Protein AF-A0AAW8BZ60-F1 (afdb_monomer_lite)

Radius of gyration: 22.82 Å; chains: 1; bounding box: 79×46×50 Å

Structure (mmCIF, N/CA/C/O backbone):
data_AF-A0AAW8BZ60-F1
#
_entry.id   AF-A0AAW8BZ60-F1
#
loop_
_atom_site.group_PDB
_atom_site.id
_atom_site.type_symbol
_atom_site.label_atom_id
_atom_site.label_alt_id
_atom_site.label_comp_id
_atom_site.label_asym_id
_atom_site.label_entity_id
_atom_site.label_seq_id
_atom_site.pdbx_PDB_ins_code
_atom_site.Cartn_x
_atom_site.Cartn_y
_atom_site.Cartn_z
_atom_site.occupancy
_atom_site.B_iso_or_equiv
_atom_site.auth_seq_id
_atom_site.auth_comp_id
_atom_site.auth_asym_id
_atom_site.auth_atom_id
_atom_site.pdbx_PDB_model_num
ATOM 1 N N . MET A 1 1 ? 0.405 -13.053 -13.387 1.00 74.19 1 MET A N 1
ATOM 2 C CA . MET A 1 1 ? -0.464 -11.958 -12.917 1.00 74.19 1 MET A CA 1
ATOM 3 C C . MET A 1 1 ? 0.091 -11.461 -11.600 1.00 74.19 1 MET A C 1
ATOM 5 O O . MET A 1 1 ? 0.566 -12.315 -10.852 1.00 74.19 1 MET A O 1
ATOM 9 N N . PRO A 1 2 ? 0.088 -10.142 -11.356 1.00 81.31 2 PRO A N 1
ATOM 10 C CA . PRO A 1 2 ? 0.519 -9.579 -10.085 1.00 81.31 2 PRO A CA 1
ATOM 11 C C . PRO A 1 2 ? -0.348 -10.099 -8.941 1.00 81.31 2 PRO A C 1
ATOM 13 O O . PRO A 1 2 ? -1.492 -10.523 -9.127 1.00 81.31 2 PRO A O 1
ATOM 16 N N . ARG A 1 3 ? 0.231 -10.087 -7.750 1.00 86.56 3 ARG A N 1
ATOM 17 C CA . ARG A 1 3 ? -0.407 -10.506 -6.516 1.00 86.56 3 ARG A CA 1
ATOM 18 C C . ARG A 1 3 ? -1.486 -9.497 -6.138 1.00 86.56 3 ARG A C 1
ATOM 20 O O . ARG A 1 3 ? -1.239 -8.299 -6.029 1.00 86.56 3 ARG A O 1
ATOM 27 N N . THR A 1 4 ? -2.688 -10.004 -5.918 1.00 88.25 4 THR A N 1
ATOM 28 C CA . THR A 1 4 ? -3.819 -9.229 -5.416 1.00 88.25 4 THR A CA 1
ATOM 29 C C . THR A 1 4 ? -3.980 -9.449 -3.921 1.00 88.25 4 THR A C 1
ATOM 31 O O . THR A 1 4 ? -3.531 -10.463 -3.380 1.00 88.25 4 THR A O 1
ATOM 34 N N . ASN A 1 5 ? -4.665 -8.530 -3.250 1.00 82.00 5 ASN A N 1
ATOM 35 C CA . ASN A 1 5 ? -5.124 -8.785 -1.893 1.00 82.00 5 ASN A CA 1
ATOM 36 C C . ASN A 1 5 ? -6.188 -9.905 -1.874 1.00 82.00 5 ASN A C 1
ATOM 38 O O . ASN A 1 5 ? -6.636 -10.395 -2.918 1.00 82.00 5 ASN A O 1
ATOM 42 N N . LYS A 1 6 ? -6.647 -10.281 -0.678 1.00 72.69 6 LYS A N 1
ATOM 43 C CA . LYS A 1 6 ? -7.694 -11.304 -0.494 1.00 72.69 6 LYS A CA 1
ATOM 44 C C . LYS A 1 6 ? -9.018 -11.020 -1.213 1.00 72.69 6 LYS A C 1
ATOM 46 O O . LYS A 1 6 ? -9.728 -11.957 -1.557 1.00 72.69 6 LYS A O 1
ATOM 51 N N . ALA A 1 7 ? -9.339 -9.751 -1.457 1.00 71.06 7 ALA A N 1
ATOM 52 C CA . ALA A 1 7 ? -10.533 -9.330 -2.187 1.00 71.06 7 ALA A CA 1
ATOM 53 C C . ALA A 1 7 ? -10.318 -9.262 -3.714 1.00 71.06 7 ALA A C 1
ATOM 55 O O . ALA A 1 7 ? -11.178 -8.751 -4.429 1.00 71.06 7 ALA A O 1
ATOM 56 N N . GLY A 1 8 ? -9.171 -9.727 -4.224 1.00 83.75 8 GLY A N 1
ATOM 57 C CA . GLY A 1 8 ? -8.841 -9.685 -5.650 1.00 83.75 8 GLY A CA 1
ATOM 58 C C . GLY A 1 8 ? -8.460 -8.294 -6.167 1.00 83.75 8 GLY A C 1
ATOM 59 O O . GLY A 1 8 ? -8.442 -8.079 -7.375 1.00 83.75 8 GLY A O 1
ATOM 60 N N . ARG A 1 9 ? -8.160 -7.338 -5.278 1.00 85.81 9 ARG A N 1
ATOM 61 C CA . ARG A 1 9 ? -7.767 -5.968 -5.640 1.00 85.81 9 ARG A CA 1
ATOM 62 C C . ARG A 1 9 ? -6.252 -5.858 -5.801 1.00 85.81 9 ARG A C 1
ATOM 64 O O . ARG A 1 9 ? -5.496 -6.423 -5.009 1.00 85.81 9 ARG A O 1
ATOM 71 N N . ASP A 1 10 ? -5.817 -5.113 -6.812 1.00 92.44 10 ASP A N 1
ATOM 72 C CA . ASP A 1 10 ? -4.411 -4.744 -6.991 1.00 92.44 10 ASP A CA 1
ATOM 73 C C . ASP A 1 10 ? -3.955 -3.695 -5.955 1.00 92.44 10 ASP A C 1
ATOM 75 O O . ASP A 1 10 ? -4.760 -3.139 -5.201 1.00 92.44 10 ASP A O 1
ATOM 79 N N . LEU A 1 11 ? -2.648 -3.415 -5.914 1.00 93.44 11 LEU A N 1
ATOM 80 C CA . LEU A 1 11 ? -2.079 -2.430 -4.990 1.00 93.44 11 LEU A CA 1
ATOM 81 C C . LEU A 1 11 ? -2.711 -1.045 -5.139 1.00 93.44 11 LEU A C 1
ATOM 83 O O . LEU A 1 11 ? -3.021 -0.416 -4.133 1.00 93.44 11 LEU A O 1
ATOM 87 N N . ARG A 1 12 ? -2.932 -0.574 -6.368 1.00 93.81 12 ARG A N 1
ATOM 88 C CA . ARG A 1 12 ? -3.485 0.760 -6.606 1.00 93.81 12 ARG A CA 1
ATOM 89 C C . ARG A 1 12 ? -4.881 0.882 -6.002 1.00 93.81 12 ARG A C 1
ATOM 91 O O . ARG A 1 12 ? -5.128 1.806 -5.237 1.00 93.81 12 ARG A O 1
ATOM 98 N N . ARG A 1 13 ? -5.765 -0.076 -6.278 1.00 90.50 13 ARG A N 1
ATOM 99 C CA . ARG A 1 13 ? -7.131 -0.107 -5.737 1.00 90.50 13 ARG A CA 1
ATOM 100 C C . ARG A 1 13 ? -7.155 -0.181 -4.224 1.00 90.50 13 ARG A C 1
ATOM 102 O O . ARG A 1 13 ? -8.038 0.396 -3.598 1.00 90.50 13 ARG A O 1
ATOM 109 N N . VAL A 1 14 ? -6.198 -0.887 -3.636 1.00 87.81 14 VAL A N 1
ATOM 110 C CA . VAL A 1 14 ? -6.040 -0.945 -2.185 1.00 87.81 14 VAL A CA 1
ATOM 111 C C . VAL A 1 14 ? -5.614 0.412 -1.609 1.00 87.81 14 VAL A C 1
ATOM 113 O O . VAL A 1 14 ? -6.172 0.834 -0.599 1.00 87.81 14 VAL A O 1
ATOM 116 N N . LEU A 1 15 ? -4.672 1.107 -2.251 1.00 88.75 15 LEU A N 1
ATOM 117 C CA . LEU A 1 15 ? -4.211 2.430 -1.820 1.00 88.75 15 LEU A CA 1
ATOM 118 C C . LEU A 1 15 ? -5.286 3.507 -1.989 1.00 88.75 15 LEU A C 1
ATOM 120 O O . LEU A 1 15 ? -5.499 4.287 -1.068 1.00 88.75 15 LEU A O 1
ATOM 124 N N . GLU A 1 16 ? -5.984 3.529 -3.126 1.00 86.56 16 GLU A N 1
ATOM 125 C CA . GLU A 1 16 ? -7.087 4.469 -3.385 1.00 86.56 16 GLU A CA 1
ATOM 126 C C . GLU A 1 16 ? -8.169 4.375 -2.314 1.00 86.56 16 GLU A C 1
ATOM 128 O O . GLU A 1 16 ? -8.682 5.376 -1.817 1.00 86.56 16 GLU A O 1
ATOM 133 N N . TRP A 1 17 ? -8.485 3.136 -1.950 1.00 80.88 17 TRP A N 1
ATOM 134 C CA . TRP A 1 17 ? -9.487 2.821 -0.956 1.00 80.88 17 TRP A CA 1
ATOM 135 C C . TRP A 1 17 ? -9.040 3.263 0.450 1.00 80.88 17 TRP A C 1
ATOM 137 O O . TRP A 1 17 ? -9.795 3.944 1.136 1.00 80.88 17 TRP A O 1
ATOM 147 N N . LEU A 1 18 ? -7.789 2.983 0.835 1.00 78.94 18 LEU A N 1
ATOM 148 C CA . LEU A 1 18 ? -7.222 3.393 2.127 1.00 78.94 18 LEU A CA 1
AT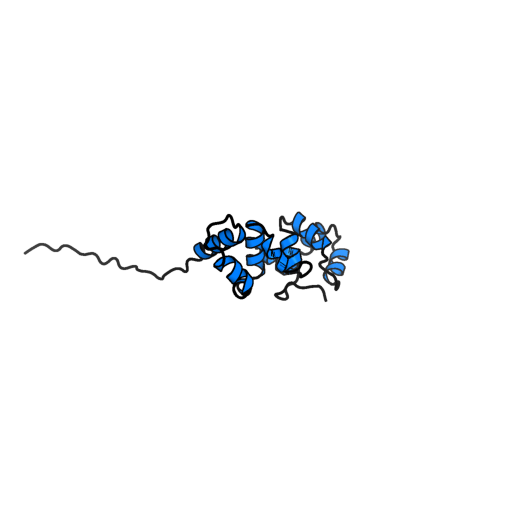OM 149 C C . LEU A 1 18 ? -7.074 4.905 2.299 1.00 78.94 18 LEU A C 1
ATOM 151 O O . LEU A 1 18 ? -7.255 5.435 3.390 1.00 78.94 18 LEU A O 1
ATOM 155 N N . LEU A 1 19 ? -6.674 5.591 1.234 1.00 82.56 19 LEU A N 1
ATOM 156 C CA . LEU A 1 19 ? -6.404 7.026 1.261 1.00 82.56 19 LEU A CA 1
ATOM 157 C C . LEU A 1 19 ? -7.653 7.854 0.945 1.00 82.56 19 LEU A C 1
ATOM 159 O O . LEU A 1 19 ? -7.590 9.082 0.985 1.00 82.56 19 LEU A O 1
ATOM 163 N N . ASN A 1 20 ? -8.763 7.192 0.600 1.00 83.19 20 ASN A N 1
ATOM 164 C CA . ASN A 1 20 ? -10.009 7.807 0.158 1.00 83.19 20 ASN A CA 1
ATOM 165 C C . ASN A 1 20 ? -9.798 8.870 -0.943 1.00 83.19 20 ASN A C 1
ATOM 167 O O . ASN A 1 20 ? -10.364 9.964 -0.904 1.00 83.19 20 ASN A O 1
ATOM 171 N N . ARG A 1 21 ? -8.931 8.570 -1.919 1.00 91.44 21 ARG A N 1
ATOM 172 C CA . ARG A 1 21 ? -8.630 9.444 -3.065 1.00 91.44 21 ARG A CA 1
ATOM 173 C C . ARG A 1 21 ? -8.069 8.654 -4.241 1.00 91.44 21 ARG A C 1
ATOM 175 O O . ARG A 1 21 ? -7.627 7.525 -4.074 1.00 91.44 21 ARG A O 1
ATOM 182 N N . ASP A 1 22 ? -8.013 9.273 -5.418 1.00 92.50 22 ASP A N 1
ATOM 183 C CA . ASP A 1 22 ? -7.276 8.697 -6.548 1.00 92.50 22 ASP A CA 1
ATOM 184 C C . ASP A 1 22 ? -5.765 8.670 -6.258 1.00 92.50 22 ASP A C 1
ATOM 186 O O . ASP A 1 22 ? -5.199 9.613 -5.684 1.00 92.50 22 ASP A O 1
ATOM 190 N N . VAL A 1 23 ? -5.121 7.574 -6.659 1.00 94.81 23 VAL A N 1
ATOM 191 C CA . VAL A 1 23 ? -3.681 7.354 -6.503 1.00 94.81 23 VAL A CA 1
ATOM 192 C C . VAL A 1 23 ? -3.111 7.023 -7.881 1.00 94.81 23 VAL A C 1
ATOM 194 O O . VAL A 1 23 ? -3.243 5.890 -8.357 1.00 94.81 23 VAL A O 1
ATOM 197 N N . PRO A 1 24 ? -2.485 7.992 -8.567 1.00 96.00 24 PRO A N 1
ATOM 198 C CA . PRO A 1 24 ? -1.955 7.758 -9.896 1.00 96.00 24 PRO A CA 1
ATOM 199 C C . PRO A 1 24 ? -0.713 6.863 -9.846 1.00 96.00 24 PRO A C 1
ATOM 201 O O . PRO A 1 24 ? 0.118 6.951 -8.943 1.00 96.00 24 PRO A O 1
ATOM 204 N N . ASP A 1 25 ? -0.518 6.069 -10.898 1.00 96.25 25 ASP A N 1
ATOM 205 C CA . ASP A 1 25 ? 0.659 5.210 -11.093 1.00 96.25 25 ASP A CA 1
ATOM 206 C C . ASP A 1 25 ? 1.995 5.949 -10.907 1.00 96.25 25 ASP A C 1
ATOM 208 O O . ASP A 1 25 ? 2.988 5.358 -10.495 1.00 96.25 25 ASP A O 1
ATOM 212 N N . THR A 1 26 ? 2.041 7.244 -11.224 1.00 95.94 26 THR A N 1
ATOM 213 C CA . THR A 1 26 ? 3.234 8.075 -11.030 1.00 95.94 26 THR A CA 1
ATOM 214 C C . THR A 1 26 ? 3.586 8.256 -9.561 1.00 95.94 26 THR A C 1
ATOM 216 O O . THR A 1 26 ? 4.766 8.319 -9.238 1.00 95.94 26 THR A O 1
ATOM 219 N N . GLU A 1 27 ? 2.589 8.327 -8.683 1.00 97.69 27 GLU A N 1
ATOM 220 C CA . GLU A 1 27 ? 2.791 8.468 -7.243 1.00 97.69 27 GLU A CA 1
ATOM 221 C C . GLU A 1 27 ? 3.266 7.148 -6.629 1.00 97.69 27 GLU A C 1
ATOM 223 O O . GLU A 1 27 ? 4.227 7.136 -5.867 1.00 97.69 27 GLU A O 1
ATOM 228 N N . ILE A 1 28 ? 2.686 6.020 -7.054 1.00 97.38 28 ILE A N 1
ATOM 229 C CA . ILE A 1 28 ? 3.147 4.688 -6.632 1.00 97.38 28 ILE A CA 1
ATOM 230 C C . ILE A 1 28 ? 4.562 4.417 -7.165 1.00 97.38 28 ILE A C 1
ATOM 232 O O . ILE A 1 28 ? 5.421 3.924 -6.439 1.00 97.38 28 ILE A O 1
ATOM 236 N N . GLY A 1 29 ? 4.840 4.783 -8.419 1.00 97.38 29 GLY A N 1
ATOM 237 C CA . GLY A 1 29 ? 6.183 4.710 -8.990 1.00 97.38 29 GLY A CA 1
ATOM 238 C C . GLY A 1 29 ? 7.190 5.562 -8.215 1.00 97.38 29 GLY A C 1
ATOM 239 O O . GLY A 1 29 ? 8.278 5.081 -7.919 1.00 97.38 29 GLY A O 1
ATOM 240 N N . ALA A 1 30 ? 6.817 6.786 -7.828 1.00 97.50 30 ALA A N 1
ATOM 241 C CA . ALA A 1 30 ? 7.661 7.659 -7.015 1.00 97.50 30 ALA A CA 1
ATOM 242 C C . ALA A 1 30 ? 7.922 7.083 -5.613 1.00 97.50 30 ALA A C 1
ATOM 244 O O . ALA A 1 30 ? 9.069 7.096 -5.174 1.00 97.50 30 ALA A O 1
ATOM 245 N N . ALA A 1 31 ? 6.904 6.515 -4.954 1.00 97.38 31 ALA A N 1
ATOM 246 C CA . ALA A 1 31 ? 7.047 5.829 -3.666 1.00 97.38 31 ALA A CA 1
ATOM 247 C C . ALA A 1 31 ? 8.055 4.668 -3.722 1.00 97.38 31 ALA A C 1
ATOM 249 O O . ALA A 1 31 ? 8.783 4.430 -2.766 1.00 97.38 31 ALA A O 1
ATOM 250 N N . LEU A 1 32 ? 8.138 3.986 -4.867 1.00 97.25 32 LEU A N 1
ATOM 251 C CA . LEU A 1 32 ? 9.083 2.894 -5.118 1.00 97.25 32 LEU A CA 1
ATOM 252 C C . LEU A 1 32 ? 10.428 3.360 -5.699 1.00 97.25 32 LEU A C 1
ATOM 254 O O . LEU A 1 32 ? 11.264 2.532 -6.055 1.00 97.25 32 LEU A O 1
ATOM 258 N N . ASN A 1 33 ? 10.633 4.671 -5.854 1.00 97.06 33 ASN A N 1
ATOM 259 C CA . ASN A 1 33 ? 11.791 5.250 -6.535 1.00 97.06 33 ASN A CA 1
ATOM 260 C C . ASN A 1 33 ? 12.004 4.690 -7.963 1.00 97.06 33 ASN A C 1
ATOM 262 O O . ASN A 1 33 ? 13.124 4.437 -8.414 1.00 97.06 33 ASN A O 1
ATOM 266 N N . LEU A 1 34 ? 10.907 4.476 -8.694 1.00 96.75 34 LEU A N 1
ATOM 267 C CA . LEU A 1 34 ? 10.892 3.948 -10.055 1.00 96.75 34 LEU A CA 1
ATOM 268 C C . LEU A 1 34 ? 10.425 5.004 -11.057 1.00 96.75 34 LEU A C 1
ATOM 270 O O . LEU A 1 34 ? 9.360 5.607 -10.930 1.00 96.75 34 LEU A O 1
ATOM 274 N N . ALA A 1 35 ? 11.174 5.146 -12.151 1.00 95.69 35 ALA A N 1
ATOM 275 C CA . ALA A 1 35 ? 10.707 5.897 -13.310 1.00 95.69 35 ALA A CA 1
ATOM 276 C C . ALA A 1 35 ? 9.433 5.261 -13.902 1.00 95.69 35 ALA A C 1
ATOM 278 O O . ALA A 1 35 ? 9.272 4.038 -13.891 1.00 95.69 35 ALA A O 1
ATOM 279 N N . LYS A 1 36 ? 8.565 6.074 -14.518 1.00 92.81 36 LYS A N 1
ATOM 280 C CA . LYS A 1 36 ? 7.257 5.651 -15.063 1.00 92.81 36 LYS A CA 1
ATOM 281 C C . LYS A 1 36 ? 7.321 4.389 -15.938 1.00 92.81 36 LYS A C 1
ATOM 283 O O . LYS A 1 36 ? 6.518 3.476 -15.767 1.00 92.81 36 LYS A O 1
ATOM 288 N N . ALA A 1 37 ? 8.285 4.313 -16.858 1.00 94.25 37 ALA A N 1
ATOM 289 C CA . ALA A 1 37 ? 8.446 3.160 -17.753 1.00 94.25 37 ALA A CA 1
ATOM 290 C C . ALA A 1 37 ? 8.928 1.887 -17.027 1.00 94.25 37 ALA A C 1
ATOM 292 O O . ALA A 1 37 ? 8.649 0.768 -17.462 1.00 94.25 37 ALA A O 1
ATOM 293 N N . THR A 1 38 ? 9.660 2.044 -15.924 1.00 96.12 38 THR A N 1
ATOM 294 C CA . THR A 1 38 ? 10.083 0.932 -15.066 1.00 96.12 38 THR A CA 1
ATOM 295 C C . THR A 1 38 ? 8.915 0.456 -14.215 1.00 96.12 38 THR A C 1
ATOM 297 O O . THR A 1 38 ? 8.620 -0.736 -14.213 1.00 96.12 38 THR A O 1
ATOM 300 N N . TYR A 1 39 ? 8.182 1.383 -13.592 1.00 97.00 39 TYR A N 1
ATOM 301 C CA . TYR A 1 39 ? 6.991 1.060 -12.810 1.00 97.00 39 TYR A CA 1
ATOM 302 C C . TYR A 1 39 ? 5.919 0.352 -13.649 1.00 97.00 39 TYR A C 1
ATOM 304 O O . TYR A 1 39 ? 5.392 -0.673 -13.231 1.00 97.00 39 TYR A O 1
ATOM 312 N N . SER A 1 40 ? 5.665 0.820 -14.876 1.00 94.69 40 SER A N 1
ATOM 313 C CA . SER A 1 40 ? 4.679 0.197 -15.768 1.00 94.69 40 SER A CA 1
ATOM 314 C C . SER A 1 40 ? 4.974 -1.271 -16.075 1.00 94.69 40 SER A C 1
ATOM 316 O O . SER A 1 40 ? 4.040 -2.027 -16.302 1.00 94.69 40 SER A O 1
ATOM 318 N N . ARG A 1 41 ? 6.250 -1.675 -16.113 1.00 95.06 41 ARG A N 1
ATOM 319 C CA . ARG A 1 41 ? 6.636 -3.086 -16.267 1.00 95.06 41 ARG A CA 1
ATOM 320 C C . ARG A 1 41 ? 6.592 -3.818 -14.932 1.00 95.06 41 ARG A C 1
ATOM 322 O O . ARG A 1 41 ? 6.202 -4.978 -14.884 1.00 95.06 41 ARG A O 1
ATOM 329 N N . ARG A 1 42 ? 6.985 -3.136 -13.852 1.00 95.69 42 ARG A N 1
ATOM 330 C CA . ARG A 1 42 ? 7.040 -3.713 -12.511 1.00 95.69 42 ARG A CA 1
ATOM 331 C C . ARG A 1 42 ? 5.658 -4.095 -11.985 1.00 95.69 42 ARG A C 1
ATOM 333 O O . ARG A 1 42 ? 5.523 -5.192 -11.462 1.00 95.69 42 ARG A O 1
ATOM 340 N N . LYS A 1 43 ? 4.640 -3.251 -12.183 1.00 94.12 43 LYS A N 1
ATOM 341 C CA . LYS A 1 43 ? 3.278 -3.498 -11.681 1.00 94.12 43 LYS A CA 1
ATOM 342 C C . LYS A 1 43 ? 2.586 -4.725 -12.294 1.00 94.12 43 LYS A C 1
ATOM 344 O O . LYS A 1 43 ? 1.665 -5.264 -11.697 1.00 94.12 43 LYS A O 1
ATOM 349 N N . GLU A 1 44 ? 3.046 -5.174 -13.462 1.00 93.75 44 GLU A N 1
ATOM 350 C CA . GLU A 1 44 ? 2.527 -6.360 -14.160 1.00 93.75 44 GLU A CA 1
ATOM 351 C C . GLU A 1 44 ? 3.276 -7.651 -13.775 1.00 93.75 44 GLU A C 1
ATOM 353 O O . GLU A 1 44 ? 2.876 -8.755 -14.159 1.00 93.75 44 GLU A O 1
ATOM 358 N N . ALA A 1 45 ? 4.387 -7.533 -13.037 1.00 94.50 45 ALA A N 1
ATOM 359 C CA . ALA A 1 45 ? 5.218 -8.666 -12.653 1.00 94.50 45 ALA A CA 1
ATOM 360 C C . ALA A 1 45 ? 4.478 -9.590 -11.674 1.00 94.50 45 ALA A C 1
ATOM 362 O O . ALA A 1 45 ? 3.726 -9.143 -10.814 1.00 94.50 45 ALA A O 1
ATOM 363 N N . ALA A 1 46 ? 4.697 -10.901 -11.790 1.00 90.25 46 ALA A N 1
ATOM 364 C CA . ALA A 1 46 ? 3.947 -11.890 -11.012 1.00 90.25 46 ALA A CA 1
ATOM 365 C C . ALA A 1 46 ? 4.223 -11.836 -9.498 1.00 90.25 46 ALA A C 1
ATOM 367 O O . ALA A 1 46 ? 3.387 -12.244 -8.698 1.00 90.25 46 ALA A O 1
ATOM 368 N N . ASP A 1 47 ? 5.393 -11.339 -9.112 1.00 90.44 47 ASP A N 1
ATOM 369 C CA . ASP A 1 47 ? 5.837 -11.173 -7.730 1.00 90.44 47 ASP A CA 1
ATOM 370 C C . ASP A 1 47 ? 5.520 -9.779 -7.160 1.00 90.44 47 ASP A C 1
ATOM 372 O O . ASP A 1 47 ? 5.844 -9.502 -6.007 1.00 90.44 47 ASP A O 1
ATOM 376 N N . PHE A 1 48 ? 4.900 -8.898 -7.950 1.00 94.81 48 PHE A N 1
ATOM 377 C CA . PHE A 1 48 ? 4.498 -7.571 -7.502 1.00 94.81 48 PHE A CA 1
ATOM 378 C C . PHE A 1 48 ? 3.138 -7.601 -6.781 1.00 94.81 48 PHE A C 1
ATOM 380 O O . PHE A 1 48 ? 2.230 -8.270 -7.273 1.00 94.81 48 PHE A O 1
ATOM 387 N N . PRO A 1 49 ? 2.941 -6.831 -5.693 1.00 95.88 49 PRO A N 1
ATOM 388 C CA . PRO A 1 49 ? 3.977 -6.125 -4.939 1.00 95.88 49 PRO A CA 1
ATOM 389 C C . PRO A 1 49 ? 4.763 -7.089 -4.045 1.00 95.88 49 PRO A C 1
ATOM 391 O O . PRO A 1 49 ? 4.178 -7.971 -3.416 1.00 95.88 49 PRO A O 1
ATOM 394 N N . SER A 1 50 ? 6.079 -6.903 -3.968 1.00 95.50 50 SER A N 1
ATOM 395 C CA . SER A 1 50 ? 6.958 -7.666 -3.081 1.00 95.50 50 SER A CA 1
ATOM 396 C C . SER A 1 50 ? 6.910 -7.153 -1.642 1.00 95.50 50 SER A C 1
ATOM 398 O O . SER A 1 50 ? 6.473 -6.035 -1.371 1.00 95.50 50 SER A O 1
ATOM 400 N N . TYR A 1 51 ? 7.419 -7.953 -0.705 1.00 94.06 51 TYR A N 1
ATOM 401 C CA . TYR A 1 51 ? 7.499 -7.579 0.707 1.00 94.06 51 TYR A CA 1
ATOM 402 C C . TYR A 1 51 ? 8.192 -6.224 0.944 1.00 94.06 51 TYR A C 1
ATOM 404 O O . TYR A 1 51 ? 7.678 -5.413 1.712 1.00 94.06 51 TYR A O 1
ATOM 412 N N . ALA A 1 52 ? 9.331 -5.976 0.285 1.00 95.75 52 ALA A N 1
ATOM 413 C CA . ALA A 1 52 ? 10.091 -4.731 0.425 1.00 95.75 52 ALA A CA 1
ATOM 414 C C . ALA A 1 52 ? 9.342 -3.534 -0.176 1.00 95.75 52 ALA A C 1
ATOM 416 O O . ALA A 1 52 ? 9.247 -2.487 0.451 1.00 95.75 52 ALA A O 1
ATOM 417 N N . GLU A 1 53 ? 8.708 -3.721 -1.333 1.00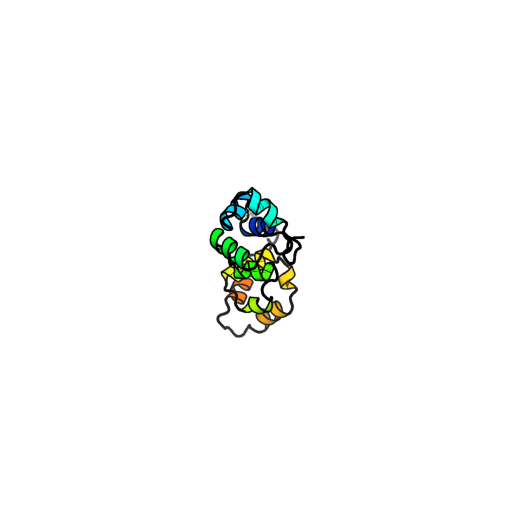 97.44 53 GLU A N 1
ATOM 418 C CA . GLU A 1 53 ? 7.926 -2.663 -1.982 1.00 97.44 53 GLU A CA 1
ATOM 419 C C . GLU A 1 53 ? 6.726 -2.227 -1.136 1.00 97.44 53 GLU A C 1
ATOM 421 O O . GLU A 1 53 ? 6.365 -1.054 -1.133 1.00 97.44 53 GLU A O 1
ATOM 426 N N . LEU A 1 54 ? 6.123 -3.144 -0.373 1.00 96.25 54 LEU A N 1
ATOM 427 C CA . LEU A 1 54 ? 5.062 -2.797 0.576 1.00 96.25 54 LEU A CA 1
ATOM 428 C C . LEU A 1 54 ? 5.577 -1.973 1.767 1.00 96.25 54 LEU A C 1
ATOM 430 O O . LEU A 1 54 ? 4.802 -1.213 2.343 1.00 96.25 54 LEU A O 1
ATOM 434 N N . ILE A 1 55 ? 6.862 -2.090 2.122 1.00 94.56 55 ILE A N 1
ATOM 435 C CA . ILE A 1 55 ? 7.498 -1.214 3.118 1.00 94.56 55 ILE A CA 1
ATOM 436 C C . ILE A 1 55 ? 7.670 0.185 2.542 1.00 94.56 55 ILE A C 1
ATOM 438 O O . ILE A 1 55 ? 7.249 1.152 3.171 1.00 94.56 55 ILE A O 1
ATOM 442 N N . ASP A 1 56 ? 8.239 0.284 1.343 1.00 97.44 56 ASP A N 1
ATOM 443 C CA . ASP A 1 56 ? 8.497 1.567 0.687 1.00 97.44 56 ASP A CA 1
ATOM 444 C C . ASP A 1 56 ? 7.192 2.340 0.446 1.00 97.44 56 ASP A C 1
ATOM 446 O O . ASP A 1 56 ? 7.083 3.519 0.781 1.00 97.44 56 ASP A O 1
ATOM 450 N N . VAL A 1 57 ? 6.156 1.645 -0.032 1.00 96.19 57 VAL A N 1
ATOM 451 C CA . VAL A 1 57 ? 4.807 2.202 -0.200 1.00 96.19 57 VAL A CA 1
ATOM 452 C C . VAL A 1 57 ? 4.193 2.582 1.145 1.00 96.19 57 VAL A C 1
ATOM 454 O O . VAL A 1 57 ? 3.652 3.678 1.268 1.00 96.19 57 VAL A O 1
ATOM 457 N N . GLY A 1 58 ? 4.290 1.721 2.162 1.00 92.56 58 GLY A N 1
ATOM 458 C CA . GLY A 1 58 ? 3.802 2.035 3.505 1.00 92.56 58 GLY A CA 1
ATOM 459 C C . GLY A 1 58 ? 4.392 3.345 4.030 1.00 92.56 58 GLY A C 1
ATOM 460 O O . GLY A 1 58 ? 3.662 4.277 4.363 1.00 92.56 58 GLY A O 1
ATOM 461 N N . ASN A 1 59 ? 5.718 3.464 3.984 1.00 94.88 59 ASN A N 1
ATOM 462 C CA . ASN A 1 59 ? 6.436 4.652 4.437 1.00 94.88 59 ASN A CA 1
ATOM 463 C C . ASN A 1 59 ? 6.069 5.909 3.635 1.00 94.88 59 ASN A C 1
ATOM 465 O O . ASN A 1 59 ? 5.851 6.964 4.226 1.00 94.88 59 ASN A O 1
ATOM 469 N N . ALA A 1 60 ? 5.985 5.812 2.305 1.00 96.25 60 ALA A N 1
ATOM 470 C CA . ALA A 1 60 ? 5.708 6.961 1.443 1.00 96.25 60 ALA A CA 1
ATOM 471 C C . ALA A 1 60 ? 4.291 7.529 1.625 1.00 96.25 60 ALA A C 1
ATOM 473 O O . ALA A 1 60 ? 4.098 8.740 1.536 1.00 96.25 60 ALA A O 1
ATOM 474 N N . PHE A 1 61 ? 3.307 6.665 1.887 1.00 90.25 61 PHE A N 1
ATOM 475 C CA . PHE A 1 61 ? 1.903 7.057 2.030 1.00 90.25 61 PHE A CA 1
ATOM 476 C C . PHE A 1 61 ? 1.445 7.209 3.489 1.00 90.25 61 PHE A C 1
ATOM 478 O O . PHE A 1 61 ? 0.278 7.520 3.721 1.00 90.25 61 PHE A O 1
ATOM 485 N N . GLY A 1 62 ? 2.330 6.997 4.471 1.00 89.19 62 GLY A N 1
ATOM 486 C CA . GLY A 1 62 ? 1.971 7.037 5.894 1.00 89.19 62 GLY A CA 1
ATOM 487 C C . GLY A 1 62 ? 1.040 5.892 6.310 1.00 89.19 62 GLY A C 1
ATOM 488 O O . GLY A 1 62 ? 0.173 6.068 7.160 1.00 89.19 62 GLY A O 1
ATOM 489 N N . LEU A 1 63 ? 1.188 4.730 5.676 1.00 87.38 63 LEU A N 1
ATOM 490 C CA . LEU A 1 63 ? 0.389 3.527 5.893 1.00 87.38 63 LEU A CA 1
ATOM 491 C C . LEU A 1 63 ? 1.242 2.463 6.591 1.00 87.38 63 LEU A C 1
ATOM 493 O O . LEU A 1 63 ? 2.450 2.378 6.366 1.00 87.38 63 LEU A O 1
ATOM 497 N N . SER A 1 64 ? 0.629 1.581 7.381 1.00 88.00 64 SER A N 1
ATOM 498 C CA . SER A 1 64 ? 1.380 0.470 7.957 1.00 88.00 64 SER A CA 1
ATOM 499 C C . SER A 1 64 ? 1.792 -0.532 6.880 1.00 88.00 64 SER A C 1
ATOM 501 O O . SER A 1 64 ? 0.972 -1.233 6.278 1.00 88.00 64 SER A O 1
ATOM 503 N N . ALA A 1 65 ? 3.106 -0.654 6.687 1.00 89.06 65 ALA A N 1
ATOM 504 C CA . ALA A 1 65 ? 3.709 -1.688 5.854 1.00 89.06 65 ALA A CA 1
ATOM 505 C C . ALA A 1 65 ? 3.257 -3.092 6.279 1.00 89.06 65 ALA A C 1
ATOM 507 O O . ALA A 1 65 ? 3.048 -3.967 5.439 1.00 89.06 65 ALA A O 1
ATOM 508 N N . ARG A 1 66 ? 3.071 -3.303 7.586 1.00 85.25 66 ARG A N 1
ATOM 509 C CA . ARG A 1 66 ? 2.639 -4.581 8.147 1.00 85.25 66 ARG A CA 1
ATOM 510 C C . ARG A 1 66 ? 1.209 -4.918 7.735 1.00 85.25 66 ARG A C 1
ATOM 512 O O . ARG A 1 66 ? 0.964 -6.041 7.297 1.00 85.25 66 ARG A O 1
ATOM 519 N N . VAL A 1 67 ? 0.297 -3.948 7.799 1.00 81.75 67 VAL A N 1
ATOM 520 C CA . VAL A 1 67 ? -1.087 -4.106 7.324 1.00 81.75 67 VAL A CA 1
ATOM 521 C C . VAL A 1 67 ? -1.106 -4.476 5.841 1.00 81.75 67 VAL A C 1
ATOM 523 O O . VAL A 1 67 ? -1.722 -5.473 5.459 1.00 81.75 67 VAL A O 1
ATOM 526 N N . LEU A 1 68 ? -0.341 -3.756 5.015 1.00 87.44 68 LEU A N 1
ATOM 527 C CA . LEU A 1 68 ? -0.211 -4.062 3.589 1.00 87.44 68 LEU A CA 1
ATOM 528 C C . LEU A 1 68 ? 0.347 -5.477 3.349 1.00 87.44 68 LEU A C 1
ATOM 530 O O . LEU A 1 68 ? -0.172 -6.228 2.525 1.00 87.44 68 LEU A O 1
ATOM 534 N N . GLN A 1 69 ? 1.379 -5.884 4.087 1.00 89.38 69 GLN A N 1
ATOM 535 C CA . GLN A 1 69 ? 1.985 -7.212 3.957 1.00 89.38 69 GLN A CA 1
ATOM 536 C C . GLN A 1 69 ? 1.021 -8.345 4.314 1.00 89.38 69 GLN A C 1
ATOM 538 O O . GLN A 1 69 ? 1.030 -9.372 3.633 1.00 89.38 69 GLN A O 1
ATOM 543 N N . ILE A 1 70 ? 0.178 -8.172 5.334 1.00 81.62 70 ILE A N 1
ATOM 544 C CA . ILE A 1 70 ? -0.867 -9.148 5.672 1.00 81.62 70 ILE A CA 1
ATOM 545 C C . ILE A 1 70 ? -1.931 -9.177 4.566 1.00 81.62 70 ILE A C 1
ATOM 547 O O . ILE A 1 70 ? -2.290 -10.252 4.085 1.00 81.62 70 ILE A O 1
ATOM 551 N N . ALA A 1 71 ? -2.380 -8.012 4.090 1.00 81.44 71 ALA A N 1
ATOM 552 C CA . ALA A 1 71 ? -3.405 -7.913 3.050 1.00 81.44 71 ALA A CA 1
ATOM 553 C C . ALA A 1 71 ? -3.002 -8.604 1.733 1.00 81.44 71 ALA A C 1
ATOM 555 O O . ALA A 1 71 ?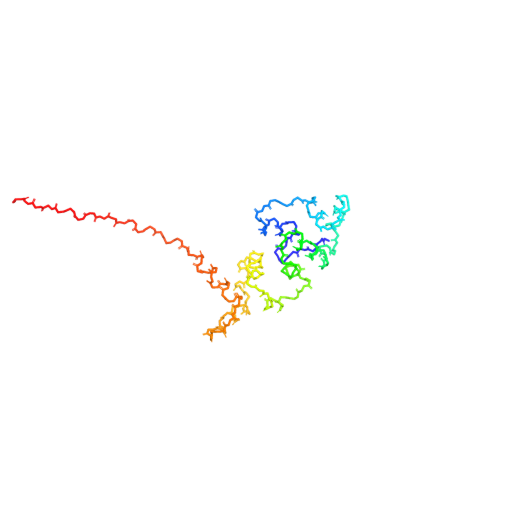 -3.841 -9.232 1.082 1.00 81.44 71 ALA A O 1
ATOM 556 N N . PHE A 1 72 ? -1.718 -8.530 1.367 1.00 85.69 72 PHE A N 1
ATOM 557 C CA . PHE A 1 72 ? -1.137 -9.206 0.200 1.00 85.69 72 PHE A CA 1
ATOM 558 C C . PHE A 1 72 ? -0.579 -10.609 0.513 1.00 85.69 72 PHE A C 1
ATOM 560 O O . PHE A 1 72 ? 0.062 -11.223 -0.339 1.00 85.69 72 PHE A O 1
ATOM 567 N N . GLY A 1 73 ? -0.799 -11.150 1.715 1.00 84.94 73 GLY A N 1
ATOM 568 C CA . GLY A 1 73 ? -0.415 -12.522 2.070 1.00 84.94 73 GLY A CA 1
ATOM 569 C C . GLY A 1 73 ? 1.096 -12.772 2.095 1.00 84.94 73 GLY A C 1
ATOM 570 O O . GLY A 1 73 ? 1.553 -13.872 1.783 1.00 84.94 73 GLY A O 1
ATOM 571 N N . TRP A 1 74 ? 1.895 -11.745 2.389 1.00 84.62 74 TRP A N 1
ATOM 572 C CA . TRP A 1 74 ? 3.323 -11.896 2.684 1.00 84.62 74 TRP A CA 1
ATOM 573 C C . TRP A 1 74 ? 3.586 -12.247 4.147 1.00 84.62 74 TRP A C 1
ATOM 575 O O . TRP A 1 74 ? 4.585 -12.896 4.446 1.00 84.62 74 TRP A O 1
ATOM 585 N N . ARG A 1 75 ? 2.687 -11.835 5.042 1.00 77.69 75 ARG A N 1
ATOM 586 C CA . ARG A 1 75 ? 2.638 -12.262 6.442 1.00 77.69 75 ARG A CA 1
ATOM 587 C C . ARG A 1 75 ? 1.372 -13.074 6.684 1.00 77.69 75 ARG A C 1
ATOM 589 O O . ARG A 1 75 ? 0.363 -12.869 6.006 1.00 77.69 75 ARG A O 1
ATOM 596 N N . GLY A 1 76 ? 1.443 -14.005 7.631 1.00 65.31 76 GLY A N 1
ATOM 597 C CA . GLY A 1 76 ? 0.281 -14.778 8.058 1.00 65.31 76 GLY A CA 1
ATOM 598 C C . GLY A 1 76 ? -0.710 -13.900 8.820 1.00 65.31 76 GLY A C 1
ATOM 599 O O . GLY A 1 76 ? -0.317 -12.986 9.541 1.00 65.31 76 GLY A O 1
ATOM 600 N N . GLU A 1 77 ? -2.003 -14.198 8.703 1.00 61.41 77 GLU A N 1
ATOM 601 C CA . GLU A 1 77 ? -3.047 -13.516 9.488 1.00 61.41 77 GLU A CA 1
ATOM 602 C C . GLU A 1 77 ? -2.917 -13.753 10.995 1.00 61.41 77 GLU A C 1
ATOM 604 O O . GLU A 1 77 ? -3.490 -13.018 11.792 1.00 61.41 77 GLU A O 1
ATOM 609 N N . ASP A 1 78 ? -2.135 -14.751 11.403 1.00 55.88 78 ASP A N 1
ATOM 610 C CA . ASP A 1 78 ? -1.820 -15.006 12.807 1.00 55.88 78 ASP A CA 1
ATOM 611 C C . ASP A 1 78 ? -1.096 -13.813 13.460 1.00 55.88 78 ASP A C 1
ATOM 613 O O . ASP A 1 78 ? -1.168 -13.631 14.673 1.00 55.88 78 ASP A O 1
ATOM 617 N N . GLU A 1 79 ? -0.453 -12.956 12.660 1.00 62.88 79 GLU A N 1
ATOM 618 C CA . GLU A 1 79 ? 0.219 -11.741 13.126 1.00 62.88 79 GLU A CA 1
ATOM 619 C C . GLU A 1 79 ? -0.734 -10.555 13.355 1.00 62.88 79 GLU A C 1
ATOM 621 O O . GLU A 1 79 ? -0.302 -9.527 13.878 1.00 62.88 79 GLU A O 1
ATOM 626 N N . LEU A 1 80 ? -2.033 -10.691 13.044 1.00 63.25 80 LEU A N 1
ATOM 627 C CA . LEU A 1 80 ? -3.043 -9.655 13.308 1.00 63.25 80 LEU A CA 1
ATOM 628 C C . LEU A 1 80 ? -3.143 -9.284 14.792 1.00 63.25 80 LEU A C 1
ATOM 630 O O . LEU A 1 80 ? -3.452 -8.147 15.131 1.00 63.25 80 LEU A O 1
ATOM 634 N N . VAL A 1 81 ? -2.833 -10.229 15.683 1.00 51.69 81 VAL A N 1
ATOM 635 C CA . VAL A 1 81 ? -2.808 -10.015 17.139 1.00 51.69 81 VAL A CA 1
ATOM 636 C C . VAL A 1 81 ? -1.737 -9.014 17.586 1.00 51.69 81 VAL A C 1
ATOM 638 O O . VAL A 1 81 ? -1.797 -8.514 18.706 1.00 51.69 81 VAL A O 1
ATOM 641 N N . LEU A 1 82 ? -0.747 -8.744 16.731 1.00 64.19 82 LEU A N 1
ATOM 642 C CA . LEU A 1 82 ? 0.355 -7.832 17.017 1.00 64.19 82 LEU A CA 1
ATOM 643 C C . LEU A 1 82 ? 0.088 -6.410 16.508 1.00 64.19 82 LEU A C 1
ATOM 645 O O . LEU A 1 82 ? 0.929 -5.540 16.752 1.00 64.19 82 LEU A O 1
ATOM 649 N N . LEU A 1 83 ? -0.999 -6.185 15.760 1.00 65.81 83 LEU A N 1
ATOM 650 C CA . LEU A 1 83 ? -1.352 -4.863 15.248 1.00 65.81 83 LEU A CA 1
ATOM 651 C C . LEU A 1 83 ? -1.748 -3.927 16.394 1.00 65.81 83 LEU A C 1
ATOM 653 O O . LEU A 1 83 ? -2.443 -4.336 17.329 1.00 65.81 83 LEU A O 1
ATOM 657 N N . ASP A 1 84 ? -1.315 -2.674 16.312 1.00 66.62 84 ASP A N 1
ATOM 658 C CA . ASP A 1 84 ? -1.798 -1.621 17.202 1.00 66.62 84 ASP A CA 1
ATOM 659 C C . ASP A 1 84 ? -3.189 -1.104 16.779 1.00 66.62 84 ASP A C 1
ATOM 661 O O . ASP A 1 84 ? -3.747 -1.507 15.759 1.00 66.62 84 ASP A O 1
ATOM 665 N N . THR A 1 85 ? -3.783 -0.224 17.589 1.00 59.84 85 THR A N 1
ATOM 666 C CA . THR A 1 85 ? -5.134 0.325 17.374 1.00 59.84 85 THR A CA 1
ATOM 667 C C . THR A 1 85 ? -5.316 0.941 15.983 1.00 59.84 85 THR A C 1
ATOM 669 O O . THR A 1 85 ? -6.376 0.772 15.375 1.00 59.84 85 THR A O 1
ATOM 672 N N . ASP A 1 86 ? -4.317 1.662 15.475 1.00 66.62 86 ASP A N 1
ATOM 673 C CA . ASP A 1 86 ? -4.429 2.388 14.209 1.00 66.62 86 ASP A CA 1
ATOM 674 C C . ASP A 1 86 ? -4.235 1.447 13.019 1.00 66.62 86 ASP A C 1
ATOM 676 O O . ASP A 1 86 ? -4.963 1.523 12.028 1.00 66.62 86 ASP A O 1
ATOM 680 N N . GLU A 1 87 ? -3.345 0.470 13.152 1.00 67.38 87 GLU A N 1
ATOM 681 C CA . GLU A 1 87 ? -3.174 -0.593 12.166 1.00 67.38 87 GLU A CA 1
ATOM 682 C C . GLU A 1 87 ? -4.382 -1.522 12.067 1.00 67.38 87 GLU A C 1
ATOM 684 O O . GLU A 1 87 ? -4.735 -1.978 10.979 1.00 67.38 87 GLU A O 1
ATOM 689 N N . VAL A 1 88 ? -5.038 -1.800 13.191 1.00 66.12 88 VAL A N 1
ATOM 690 C CA . VAL A 1 88 ? -6.291 -2.553 13.218 1.00 66.12 88 VAL A CA 1
ATOM 691 C C . VAL A 1 88 ? -7.365 -1.815 12.442 1.00 66.12 88 VAL A C 1
ATOM 693 O O . VAL A 1 88 ? -8.003 -2.429 11.590 1.00 66.12 88 VAL A O 1
ATOM 696 N N . ARG A 1 89 ? -7.550 -0.512 12.705 1.00 66.88 89 ARG A N 1
ATOM 697 C CA . ARG A 1 89 ? -8.498 0.315 11.945 1.00 66.88 89 ARG A CA 1
ATOM 698 C C . ARG A 1 89 ? -8.201 0.207 10.465 1.00 66.88 89 ARG A C 1
ATOM 700 O O . ARG A 1 89 ? -9.078 -0.206 9.722 1.00 66.88 89 ARG A O 1
ATOM 707 N N . GLN A 1 90 ? -6.947 0.445 10.087 1.00 67.50 90 GLN A N 1
ATOM 708 C CA . GLN A 1 90 ? -6.484 0.381 8.708 1.00 67.50 90 GLN A CA 1
ATOM 709 C C . GLN A 1 90 ? -6.729 -0.985 8.044 1.00 67.50 90 GLN A C 1
ATOM 711 O O . GLN A 1 90 ? -7.097 -1.058 6.872 1.00 67.50 90 GLN A O 1
ATOM 716 N N . PHE A 1 91 ? -6.529 -2.082 8.772 1.00 67.69 91 PHE A N 1
ATOM 717 C CA . PHE A 1 91 ? -6.759 -3.431 8.267 1.00 67.69 91 PHE A CA 1
ATOM 718 C C . PHE A 1 91 ? -8.253 -3.774 8.135 1.00 67.69 91 PHE A C 1
ATOM 720 O O . PHE A 1 91 ? -8.649 -4.400 7.151 1.00 67.69 91 PHE A O 1
ATOM 727 N N . MET A 1 92 ? -9.088 -3.366 9.097 1.00 66.69 92 MET A N 1
ATOM 728 C CA . MET A 1 92 ? -10.545 -3.578 9.053 1.00 66.69 92 MET A CA 1
ATOM 729 C C . MET A 1 92 ? -11.177 -2.850 7.879 1.00 66.69 92 MET A C 1
ATOM 731 O O . MET A 1 92 ? -11.966 -3.430 7.132 1.00 66.69 92 MET A O 1
ATOM 735 N N . ASP A 1 93 ? -10.734 -1.618 7.697 1.00 67.38 93 ASP A N 1
ATOM 736 C CA . ASP A 1 93 ? -10.944 -0.806 6.526 1.00 67.38 93 ASP A CA 1
ATOM 737 C C . ASP A 1 93 ? -10.673 -1.655 5.255 1.00 67.38 93 ASP A C 1
ATOM 739 O O . ASP A 1 93 ? -11.578 -1.899 4.449 1.00 67.38 93 ASP A O 1
ATOM 743 N N . GLN A 1 94 ? -9.475 -2.229 5.099 1.00 64.75 94 GLN A N 1
ATOM 744 C CA . GLN A 1 94 ? -9.133 -2.998 3.891 1.00 64.75 94 GLN A CA 1
ATOM 745 C C . GLN A 1 94 ? -9.941 -4.282 3.670 1.00 64.75 94 GLN A C 1
ATOM 747 O O . GLN A 1 94 ? -10.185 -4.661 2.517 1.00 64.75 94 GLN A O 1
ATOM 752 N N . ALA A 1 95 ? -10.276 -5.002 4.742 1.00 61.47 95 ALA A N 1
ATOM 753 C CA . ALA A 1 95 ? -10.898 -6.323 4.668 1.00 61.47 95 ALA A CA 1
ATOM 754 C C . ALA A 1 95 ? -12.431 -6.264 4.531 1.00 61.47 95 ALA A C 1
ATOM 756 O O . ALA A 1 95 ? -13.044 -7.237 4.076 1.00 61.47 95 ALA A O 1
ATOM 757 N N . GLY A 1 96 ? -13.057 -5.142 4.903 1.00 57.47 96 GLY A N 1
ATOM 758 C CA . GLY A 1 96 ? -14.510 -5.025 5.004 1.00 57.47 96 GLY A CA 1
ATOM 759 C C . GLY A 1 96 ? -15.126 -6.057 5.964 1.00 57.47 96 GLY A C 1
ATOM 760 O O . GLY A 1 96 ? -14.441 -6.722 6.745 1.00 57.47 96 GLY A O 1
ATOM 761 N N . ALA A 1 97 ? -16.449 -6.245 5.878 1.00 47.38 97 ALA A N 1
ATOM 762 C CA . ALA A 1 97 ? -17.221 -7.097 6.791 1.00 47.38 97 ALA A CA 1
ATOM 763 C C . ALA A 1 97 ? -16.784 -8.584 6.856 1.00 47.38 97 ALA A C 1
ATOM 765 O O . ALA A 1 97 ? -17.205 -9.316 7.753 1.00 47.38 97 ALA A O 1
ATOM 766 N N . ALA A 1 98 ? -15.920 -9.041 5.942 1.00 48.19 98 ALA A N 1
ATOM 767 C CA . ALA A 1 98 ? -15.385 -10.401 5.920 1.00 48.19 98 ALA A CA 1
ATOM 768 C C . ALA A 1 98 ? -14.565 -10.750 7.178 1.00 48.19 98 ALA A C 1
ATOM 770 O O . ALA A 1 98 ? -14.471 -11.923 7.541 1.00 48.19 98 ALA A O 1
ATOM 771 N N . LEU A 1 99 ? -14.022 -9.755 7.891 1.00 50.06 99 LEU A N 1
ATOM 772 C CA . LEU A 1 99 ? -13.299 -9.998 9.140 1.00 50.06 99 LEU A CA 1
ATOM 773 C C . LEU A 1 99 ? -14.215 -10.398 10.305 1.00 50.06 99 LEU A C 1
ATOM 775 O O . LEU A 1 99 ? -13.827 -11.228 11.128 1.00 50.06 99 LEU A O 1
ATOM 779 N N . PHE A 1 100 ? -15.452 -9.885 10.349 1.00 44.66 100 PHE A N 1
ATOM 780 C CA . PHE A 1 100 ? -16.446 -10.298 11.351 1.00 44.66 100 PHE A CA 1
ATOM 781 C C . PHE A 1 100 ? -16.836 -11.776 11.208 1.00 44.66 100 PHE A C 1
ATOM 783 O O . PHE A 1 100 ? -17.313 -12.382 12.167 1.00 44.66 100 PHE A O 1
ATOM 790 N N . ALA A 1 101 ? -16.597 -12.374 10.035 1.00 47.34 101 ALA A N 1
ATOM 791 C CA . ALA A 1 101 ? -16.813 -13.796 9.789 1.00 47.34 101 ALA A CA 1
ATOM 792 C C . ALA A 1 101 ? -15.655 -14.685 10.287 1.00 47.34 101 ALA A C 1
ATOM 794 O O . ALA A 1 101 ? -15.817 -15.905 10.367 1.00 47.34 101 ALA A O 1
ATOM 795 N N . HIS A 1 102 ? -14.495 -14.118 10.654 1.00 48.88 102 HIS A N 1
ATOM 796 C CA . HIS A 1 102 ? -13.386 -14.900 11.198 1.00 48.88 102 HIS A CA 1
ATOM 797 C C . HIS A 1 102 ? -13.610 -15.211 12.685 1.00 48.88 102 HIS A C 1
ATOM 799 O O . HIS A 1 102 ? -13.346 -14.408 13.582 1.00 48.88 102 HIS A O 1
ATOM 805 N N . GLU A 1 103 ? -14.031 -16.452 12.936 1.00 48.59 103 GLU A N 1
ATOM 806 C CA . GLU A 1 103 ? -14.328 -17.045 14.248 1.00 48.59 103 GLU A CA 1
ATOM 807 C C . GLU A 1 103 ? -13.247 -16.788 15.317 1.00 48.59 103 GLU A C 1
ATOM 809 O O . GLU A 1 103 ? -13.558 -16.699 16.500 1.00 48.59 103 GLU A O 1
ATOM 814 N N . ARG A 1 104 ? -11.971 -16.615 14.939 1.00 52.88 104 ARG A N 1
ATOM 815 C CA . ARG A 1 104 ? -10.881 -16.324 15.890 1.00 52.88 104 ARG A CA 1
ATOM 816 C C . ARG A 1 104 ? -10.816 -14.868 16.346 1.00 52.88 104 ARG A C 1
ATOM 818 O O . ARG A 1 104 ? -10.522 -14.648 17.515 1.00 52.88 104 ARG A O 1
ATOM 825 N N . VAL A 1 105 ? -11.117 -13.900 15.478 1.00 51.75 105 VAL A N 1
ATOM 826 C CA . VAL A 1 105 ? -11.213 -12.477 15.863 1.00 51.75 105 VAL A CA 1
ATOM 827 C C . VAL A 1 105 ? -12.403 -12.304 16.800 1.00 51.75 105 VAL A C 1
ATOM 829 O O . VAL A 1 105 ? -12.280 -11.725 17.877 1.00 51.75 105 VAL A O 1
ATOM 832 N N . ARG A 1 106 ? -13.527 -12.940 16.451 1.00 52.31 106 ARG A N 1
ATOM 833 C CA . ARG A 1 106 ? -14.712 -13.015 17.306 1.00 52.31 106 ARG A CA 1
ATOM 834 C C . ARG A 1 106 ? -14.407 -13.674 18.652 1.00 52.31 106 ARG A C 1
ATOM 836 O O . ARG A 1 106 ? -14.784 -13.132 19.685 1.00 52.31 106 ARG A O 1
ATOM 843 N N . ARG A 1 107 ? -13.685 -14.800 18.656 1.00 50.41 107 ARG A N 1
ATOM 844 C CA . ARG A 1 107 ? -13.280 -15.497 19.885 1.00 50.41 107 ARG A CA 1
ATOM 845 C C . ARG A 1 107 ? -12.314 -14.670 20.728 1.00 50.41 107 ARG A C 1
ATOM 847 O O . ARG A 1 107 ? -12.464 -14.678 21.935 1.00 50.41 107 ARG A O 1
ATOM 854 N N . TYR A 1 108 ? -11.377 -13.948 20.120 1.00 52.88 108 TYR A N 1
ATOM 855 C CA . TYR A 1 108 ? -10.443 -13.067 20.828 1.00 52.88 108 TYR A CA 1
ATOM 856 C C . TYR A 1 108 ? -11.157 -11.891 21.507 1.00 52.88 108 TYR A C 1
ATOM 858 O O . TYR A 1 108 ? -10.824 -11.550 22.637 1.00 52.88 108 TYR A O 1
ATOM 866 N N . ILE A 1 109 ? -12.163 -11.308 20.845 1.00 52.22 109 ILE A N 1
ATOM 867 C CA . ILE A 1 109 ? -13.011 -10.253 21.420 1.00 52.22 109 ILE A CA 1
ATOM 868 C C . ILE A 1 109 ? -13.909 -10.827 22.532 1.00 52.22 109 ILE A C 1
ATOM 870 O O . ILE A 1 109 ? -14.008 -10.245 23.607 1.00 52.22 109 ILE A O 1
ATOM 874 N N . GLN A 1 110 ? -14.538 -11.988 22.309 1.00 51.78 110 GLN A N 1
ATOM 875 C CA . GLN A 1 110 ? -15.440 -12.626 23.282 1.00 51.78 110 GLN A CA 1
ATOM 876 C C . GLN A 1 110 ? -14.721 -13.219 24.497 1.00 51.78 110 GLN A C 1
ATOM 878 O O . GLN A 1 110 ? -15.279 -13.221 25.590 1.00 51.78 110 GLN A O 1
ATOM 883 N N . SER A 1 111 ? -13.493 -13.716 24.337 1.00 51.19 111 SER A N 1
ATOM 884 C CA . SER A 1 111 ? -12.706 -14.292 25.429 1.00 51.19 111 SER A CA 1
ATOM 885 C C . SER A 1 111 ? -12.073 -13.239 26.338 1.00 51.19 111 SER A C 1
ATOM 887 O O . SER A 1 111 ? -11.224 -13.618 27.134 1.00 51.19 111 SER A O 1
ATOM 889 N N . ARG A 1 112 ? -12.380 -11.946 26.144 1.00 53.56 112 ARG A N 1
ATOM 890 C CA . ARG A 1 112 ? -11.686 -10.817 26.783 1.00 53.56 112 ARG A CA 1
ATOM 891 C C . ARG A 1 112 ? -12.595 -9.828 27.518 1.00 53.56 112 ARG A C 1
ATOM 893 O O . ARG A 1 112 ? -12.221 -8.680 27.749 1.00 53.56 112 ARG A O 1
ATOM 900 N N . ALA A 1 113 ? -13.769 -10.288 27.951 1.00 50.47 113 ALA A N 1
ATOM 901 C CA . ALA A 1 113 ? -14.658 -9.561 28.868 1.00 50.47 113 ALA A CA 1
ATOM 902 C C . ALA A 1 113 ? -14.081 -9.387 30.303 1.00 50.47 113 ALA A C 1
ATOM 904 O O . ALA A 1 113 ? -14.804 -9.017 31.222 1.00 50.47 113 ALA A O 1
ATOM 905 N N . ASP A 1 114 ? -12.790 -9.662 30.496 1.00 52.66 114 ASP A N 1
ATOM 906 C CA . ASP A 1 114 ? -12.016 -9.671 31.743 1.00 52.66 114 ASP A CA 1
ATOM 907 C C . ASP A 1 114 ? -11.160 -8.404 31.971 1.00 52.66 114 ASP A C 1
ATOM 909 O O . ASP A 1 114 ? -10.453 -8.315 32.972 1.00 52.66 114 ASP A O 1
ATOM 913 N N . GLY A 1 115 ? -11.275 -7.379 31.113 1.00 50.03 115 GLY A N 1
ATOM 914 C CA . GLY A 1 115 ? -10.849 -6.008 31.448 1.00 50.03 115 GLY A CA 1
ATOM 915 C C . GLY A 1 115 ? -9.354 -5.681 31.305 1.00 50.03 115 GLY A C 1
ATOM 916 O O . GLY A 1 115 ? -8.865 -4.783 31.987 1.00 50.03 115 GLY A O 1
ATOM 917 N N . GLY A 1 116 ? -8.616 -6.383 30.439 1.00 55.44 116 GLY A N 1
ATOM 918 C CA . GLY A 1 116 ? -7.232 -6.028 30.086 1.00 55.44 116 GLY A CA 1
ATOM 919 C C . GLY A 1 116 ? -7.111 -4.887 29.059 1.00 55.44 116 GLY A C 1
ATOM 920 O O . GLY A 1 116 ? -8.082 -4.522 28.398 1.00 55.44 116 GLY A O 1
ATOM 921 N N . ASP A 1 117 ? -5.900 -4.337 28.911 1.00 50.78 117 ASP A N 1
ATOM 922 C CA . ASP A 1 117 ? -5.585 -3.276 27.941 1.00 50.78 117 ASP A CA 1
ATOM 923 C C . ASP A 1 117 ? -5.398 -3.874 26.535 1.00 50.78 117 ASP A C 1
ATOM 925 O O . ASP A 1 117 ? -4.384 -4.512 26.227 1.00 50.78 117 ASP A O 1
ATOM 929 N N . TYR A 1 118 ? -6.440 -3.763 25.707 1.00 59.62 118 TYR A N 1
ATOM 930 C CA . TYR A 1 118 ? -6.551 -4.464 24.429 1.00 59.62 118 TYR A CA 1
ATOM 931 C C . TYR A 1 118 ? -6.847 -3.494 23.280 1.00 59.62 118 TYR A C 1
ATOM 933 O O . TYR A 1 118 ? -8.016 -3.295 22.940 1.00 59.62 118 TYR A O 1
ATOM 941 N N . PRO A 1 119 ? -5.809 -2.951 22.617 1.00 54.41 119 PRO A N 1
ATOM 942 C CA . PRO A 1 119 ? -5.964 -1.923 21.586 1.00 54.41 119 PRO A CA 1
ATOM 943 C C . PRO A 1 119 ? -6.864 -2.359 20.418 1.00 54.41 119 PRO A C 1
ATOM 945 O O . PRO A 1 119 ? -7.696 -1.584 19.955 1.00 54.41 119 PRO A O 1
ATOM 948 N N . LEU A 1 120 ? -6.783 -3.630 20.001 1.00 51.25 120 LEU A N 1
ATOM 949 C CA . LEU A 1 120 ? -7.647 -4.225 18.970 1.00 51.25 120 LEU A CA 1
ATOM 950 C C . LEU A 1 120 ? -9.118 -4.324 19.414 1.00 51.25 120 LEU A C 1
ATOM 952 O O . LEU A 1 120 ? -10.014 -3.960 18.659 1.00 51.25 120 LEU A O 1
ATOM 956 N N . ALA A 1 121 ? -9.391 -4.795 20.634 1.00 52.53 121 ALA A N 1
ATOM 957 C CA . ALA A 1 121 ? -10.766 -4.919 21.123 1.00 52.53 121 ALA A CA 1
ATOM 958 C C . ALA A 1 121 ? -11.405 -3.541 21.366 1.00 52.53 121 ALA A C 1
ATOM 960 O O . ALA A 1 121 ? -12.560 -3.332 21.001 1.00 52.53 121 ALA A O 1
ATOM 961 N N . ASP A 1 122 ? -10.639 -2.589 21.907 1.00 53.75 122 ASP A N 1
ATOM 962 C CA . ASP A 1 122 ? -11.080 -1.210 22.132 1.00 53.75 122 ASP A CA 1
ATOM 963 C C . ASP A 1 122 ? -11.334 -0.463 20.810 1.00 53.75 122 ASP A C 1
ATOM 965 O O . ASP A 1 122 ? -12.362 0.201 20.660 1.00 53.75 122 ASP A O 1
ATOM 969 N N . ALA A 1 123 ? -10.469 -0.640 19.802 1.00 53.88 123 ALA A N 1
ATOM 970 C CA . ALA A 1 123 ? -10.686 -0.102 18.457 1.00 53.88 123 ALA A CA 1
ATOM 971 C C . ALA A 1 123 ? -11.997 -0.614 17.844 1.00 53.88 123 ALA A C 1
ATOM 973 O O . ALA A 1 123 ? -12.798 0.178 17.343 1.00 53.88 123 ALA A O 1
ATOM 974 N N . VAL A 1 124 ? -12.227 -1.931 17.910 1.00 53.47 124 VAL A N 1
ATOM 975 C CA . VAL A 1 124 ? -13.416 -2.587 17.347 1.00 53.47 124 VAL A CA 1
ATOM 976 C C . VAL A 1 124 ? -14.691 -2.147 18.069 1.00 53.47 124 VAL A C 1
ATOM 978 O O . VAL A 1 124 ? -15.676 -1.815 17.413 1.00 53.47 124 VAL A O 1
ATOM 981 N N . LEU A 1 125 ? -14.681 -2.092 19.405 1.00 57.28 125 LEU A N 1
ATOM 982 C CA . LEU A 1 125 ? -15.833 -1.646 20.197 1.00 57.28 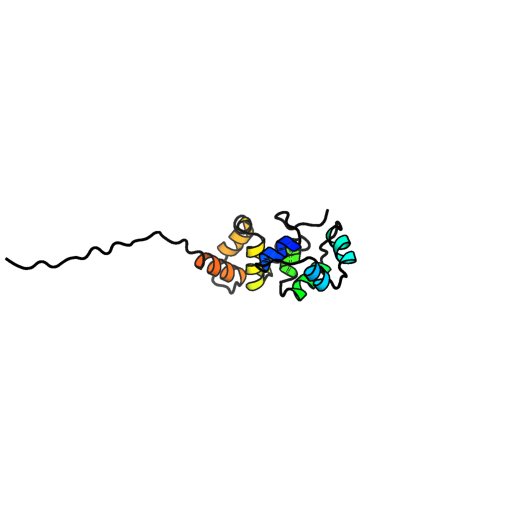125 LEU A CA 1
ATOM 983 C C . LEU A 1 125 ? -16.170 -0.172 19.945 1.00 57.28 125 LEU A C 1
ATOM 985 O O . LEU A 1 125 ? -17.344 0.170 19.801 1.00 57.28 125 LEU A O 1
ATOM 989 N N . ARG A 1 126 ? -15.162 0.701 19.830 1.00 54.91 126 ARG A N 1
ATOM 990 C CA . ARG A 1 126 ? -15.365 2.115 19.475 1.00 54.91 126 ARG A CA 1
ATOM 991 C C . ARG A 1 126 ? -15.949 2.286 18.075 1.00 54.91 126 ARG A C 1
ATOM 993 O O . ARG A 1 126 ? -16.828 3.121 17.900 1.00 54.91 126 ARG A O 1
ATOM 1000 N N . MET A 1 127 ? -15.513 1.489 17.099 1.00 50.19 127 MET A N 1
ATOM 1001 C CA . MET A 1 127 ? -16.069 1.520 15.740 1.00 50.19 127 MET A CA 1
ATOM 1002 C C . MET A 1 127 ? -17.515 1.013 15.694 1.00 50.19 127 MET A C 1
ATOM 1004 O O . MET A 1 127 ? -18.370 1.700 15.142 1.00 50.19 127 MET A O 1
ATOM 1008 N N . ALA A 1 128 ? -17.822 -0.102 16.366 1.00 55.41 128 ALA A N 1
ATOM 1009 C CA . ALA A 1 128 ? -19.192 -0.615 16.486 1.00 55.41 128 ALA A CA 1
ATOM 1010 C C . ALA A 1 128 ? -20.136 0.362 17.213 1.00 55.41 128 ALA A C 1
ATOM 1012 O O . ALA A 1 128 ? -21.329 0.399 16.935 1.00 55.41 128 ALA A O 1
ATOM 1013 N N . SER A 1 129 ? -19.601 1.175 18.128 1.00 52.75 129 SER A N 1
ATOM 1014 C CA . SER A 1 129 ? -20.360 2.234 18.807 1.00 52.75 129 SER A CA 1
ATOM 1015 C C . SER A 1 129 ? -20.600 3.458 17.907 1.00 52.75 129 SER A C 1
ATOM 1017 O O . SER A 1 129 ? -21.581 4.174 18.100 1.00 52.75 129 SER A O 1
ATOM 1019 N N . ASN A 1 130 ? -19.723 3.693 16.922 1.00 49.69 130 ASN A N 1
ATOM 1020 C CA . ASN A 1 130 ? -19.826 4.794 15.959 1.00 49.69 130 ASN A CA 1
ATOM 1021 C C . ASN A 1 130 ? -20.714 4.456 14.746 1.00 49.69 130 ASN A C 1
ATOM 1023 O O . ASN A 1 130 ? -21.277 5.365 14.141 1.00 49.69 130 ASN A O 1
ATOM 1027 N N . GLU A 1 131 ? -20.902 3.175 14.416 1.00 41.44 131 GLU A N 1
ATOM 1028 C CA . GLU A 1 131 ? -21.993 2.699 13.551 1.00 41.44 131 GLU A CA 1
ATOM 1029 C C . GLU A 1 131 ? -23.291 2.548 14.366 1.00 41.44 131 GLU A C 1
ATOM 1031 O O . GLU A 1 131 ? -23.828 1.457 14.537 1.00 41.44 131 GLU A O 1
ATOM 1036 N N . SER A 1 132 ? -23.835 3.655 14.881 1.00 34.59 132 SER A N 1
ATOM 1037 C CA . SER A 1 132 ? -25.258 3.662 15.239 1.00 34.59 132 SER A CA 1
ATOM 1038 C C . SER A 1 132 ? -26.075 3.768 13.948 1.00 34.59 132 SER A C 1
ATOM 1040 O O . SER A 1 132 ? -25.982 4.795 13.269 1.00 34.59 132 SER A O 1
ATOM 1042 N N . PRO A 1 133 ? -26.886 2.760 13.570 1.00 40.81 133 PRO A N 1
ATOM 1043 C CA . PRO A 1 133 ? -27.850 2.948 12.505 1.00 40.81 133 PRO A CA 1
ATOM 1044 C C . PRO A 1 133 ? -28.871 3.973 12.992 1.00 40.81 133 PRO A C 1
ATOM 1046 O O . PRO A 1 133 ? -29.435 3.843 14.079 1.00 40.81 133 PRO A O 1
ATOM 1049 N N . ALA A 1 134 ? -29.087 5.004 12.181 1.00 42.53 134 ALA A N 1
ATOM 1050 C CA . ALA A 1 134 ? -30.197 5.923 12.335 1.00 42.53 134 ALA A CA 1
ATOM 1051 C C . ALA A 1 134 ? -31.491 5.129 12.586 1.00 42.53 134 ALA A C 1
ATOM 1053 O O . ALA A 1 134 ? -31.981 4.420 11.705 1.00 42.53 134 ALA A O 1
ATOM 1054 N N . GLY A 1 135 ? -32.032 5.232 13.801 1.00 35.41 135 GLY A N 1
ATOM 1055 C CA . GLY A 1 135 ? -33.428 4.905 14.050 1.00 35.41 135 GLY A CA 1
ATOM 1056 C C . GLY A 1 135 ? -34.288 5.941 13.323 1.00 35.41 135 GLY A C 1
ATOM 1057 O O . GLY A 1 135 ? -33.971 7.132 13.402 1.00 35.41 135 GLY A O 1
ATOM 1058 N N . PRO A 1 136 ? -35.333 5.535 12.583 1.00 44.22 136 PRO A N 1
ATOM 1059 C CA . PRO A 1 136 ? -36.202 6.491 11.931 1.00 44.22 136 PRO A CA 1
ATOM 1060 C C . PRO A 1 136 ? -37.008 7.226 13.003 1.00 44.22 136 PRO A C 1
ATOM 1062 O O . PRO A 1 136 ? -37.683 6.609 13.822 1.00 44.22 136 PRO A O 1
ATOM 1065 N N . ASP A 1 137 ? -36.868 8.547 12.985 1.00 47.88 137 ASP A N 1
ATOM 1066 C CA . ASP A 1 137 ? -37.946 9.517 13.142 1.00 47.88 137 ASP A CA 1
ATOM 1067 C C . ASP A 1 137 ? -39.062 9.146 14.138 1.00 47.88 137 ASP A C 1
ATOM 1069 O O . ASP A 1 137 ? -40.059 8.511 13.796 1.00 47.88 137 ASP A O 1
ATOM 1073 N N . ALA A 1 138 ? -38.913 9.615 15.378 1.00 41.44 138 ALA A N 1
ATOM 1074 C CA . ALA A 1 138 ? -40.041 9.845 16.274 1.00 41.44 138 ALA A CA 1
ATOM 1075 C C . ALA A 1 138 ? -40.305 11.353 16.387 1.00 41.44 138 ALA A C 1
ATOM 1077 O O . ALA A 1 138 ? -40.329 11.925 17.477 1.00 41.44 138 ALA A O 1
ATOM 1078 N N . GLY A 1 139 ? -40.502 12.014 15.246 1.00 45.09 139 GLY A N 1
ATOM 1079 C CA . GLY A 1 139 ? -41.293 13.229 15.190 1.00 45.09 139 GLY A CA 1
ATOM 1080 C C . GLY A 1 139 ? -42.752 12.912 15.520 1.00 45.09 139 GLY A C 1
ATOM 1081 O O . GLY A 1 139 ? -43.515 12.478 14.663 1.00 45.09 139 GLY A O 1
ATOM 1082 N N . ARG A 1 140 ? -43.158 13.165 16.767 1.00 40.16 140 ARG A N 1
ATOM 1083 C CA . ARG A 1 140 ? -44.535 13.571 17.069 1.00 40.16 140 ARG A CA 1
ATOM 1084 C C . ARG A 1 140 ? -44.555 14.497 18.278 1.00 40.16 140 ARG A C 1
ATOM 1086 O O . ARG A 1 140 ? -44.789 14.089 19.410 1.00 40.16 140 ARG A O 1
ATOM 1093 N N . HIS A 1 141 ? -44.275 15.765 17.995 1.00 46.75 141 HIS A N 1
ATOM 1094 C CA . HIS A 1 141 ? -44.972 16.852 18.663 1.00 46.75 141 HIS A CA 1
ATOM 1095 C C . HIS A 1 141 ? -46.457 16.712 18.306 1.00 46.75 141 HIS A C 1
ATOM 1097 O O . HIS A 1 141 ? -46.803 16.799 17.133 1.00 46.75 141 HIS A O 1
ATOM 1103 N N . ASP A 1 142 ? -47.309 16.489 19.297 1.00 43.34 142 ASP A N 1
ATOM 1104 C CA . ASP A 1 142 ? -48.693 16.946 19.234 1.00 43.34 142 ASP A CA 1
ATOM 1105 C C . ASP A 1 142 ? -48.921 17.774 20.500 1.00 43.34 142 ASP A C 1
ATOM 1107 O O . ASP A 1 142 ? -48.814 17.288 21.629 1.00 43.34 142 ASP A O 1
ATOM 1111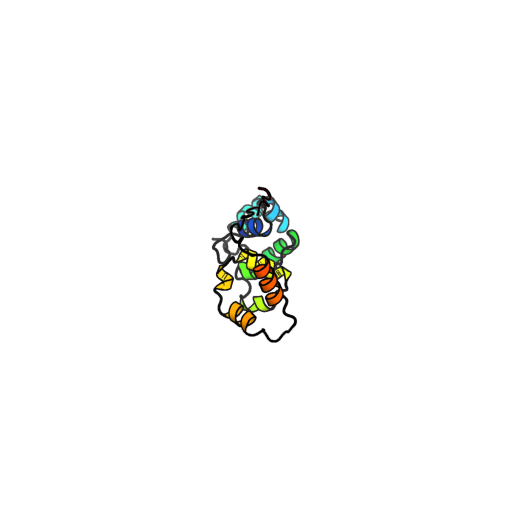 N N . GLU A 1 143 ? -49.114 19.067 20.263 1.00 46.31 143 GLU A N 1
ATOM 1112 C CA . GLU A 1 143 ? -49.440 20.106 21.227 1.00 46.31 143 GLU A CA 1
ATOM 1113 C C . GLU A 1 143 ? -50.727 19.742 21.977 1.00 46.31 143 GLU A C 1
ATOM 1115 O O . GLU A 1 143 ? -51.796 19.597 21.384 1.00 46.31 143 GLU A O 1
ATOM 1120 N N . ALA A 1 144 ? -50.645 19.644 23.304 1.00 41.97 144 ALA A N 1
ATOM 1121 C CA . ALA A 1 144 ? -51.820 19.751 24.154 1.00 41.97 144 ALA A CA 1
ATOM 1122 C C . ALA A 1 144 ? -52.188 21.237 24.249 1.00 41.97 144 ALA A C 1
ATOM 1124 O O . ALA A 1 144 ? -51.692 21.956 25.113 1.00 41.97 144 ALA A O 1
ATOM 1125 N N . GLY A 1 145 ? -53.013 21.694 23.307 1.00 43.34 145 GLY A N 1
ATOM 1126 C CA . GLY A 1 145 ? -53.681 22.984 23.384 1.00 43.34 145 GLY A CA 1
ATOM 1127 C C . GLY A 1 145 ? -54.664 22.991 24.549 1.00 43.34 145 GLY A C 1
ATOM 1128 O O . GLY A 1 145 ? -55.673 22.285 24.534 1.00 43.34 145 GLY A O 1
ATOM 1129 N N . GLU A 1 146 ? -54.336 23.792 25.556 1.00 51.69 146 GLU A N 1
ATOM 1130 C CA . GLU A 1 146 ? -55.268 24.324 26.539 1.00 51.69 146 GLU A CA 1
ATOM 1131 C C . GLU A 1 146 ? -56.461 24.965 25.814 1.00 51.69 146 GLU A C 1
ATOM 1133 O O . GLU A 1 146 ? -56.288 25.786 24.914 1.00 51.69 146 GLU A O 1
ATOM 1138 N N . ASN A 1 147 ? -57.679 24.596 26.207 1.00 43.47 147 ASN A N 1
ATOM 1139 C CA . ASN A 1 147 ? -58.866 25.387 25.912 1.00 43.47 147 ASN A CA 1
ATOM 1140 C C . ASN A 1 147 ? -59.712 25.462 27.185 1.00 43.47 147 ASN A C 1
ATOM 1142 O O . ASN A 1 147 ? -60.379 24.502 27.575 1.00 43.47 147 ASN A O 1
ATOM 1146 N N . GLU A 1 148 ? -59.598 26.610 27.845 1.00 45.50 148 GLU A N 1
ATOM 1147 C CA . GLU A 1 148 ? -60.527 27.130 28.844 1.00 45.50 148 GLU A CA 1
ATOM 1148 C C . GLU A 1 148 ? -61.664 27.911 28.157 1.00 45.50 148 GLU A C 1
ATOM 1150 O O . GLU A 1 148 ? -61.452 28.500 27.096 1.00 45.50 148 GLU A O 1
ATOM 1155 N N . ALA A 1 149 ? -62.802 27.981 28.863 1.00 46.47 149 ALA A N 1
ATOM 1156 C CA . ALA A 1 149 ? -64.040 28.745 28.617 1.00 46.47 149 ALA A CA 1
ATOM 1157 C C . ALA A 1 149 ? -65.017 28.124 27.592 1.00 46.47 149 ALA A C 1
ATOM 1159 O O . ALA A 1 149 ? -64.626 27.773 26.484 1.00 46.47 149 ALA A O 1
ATOM 1160 N N . ASP A 1 150 ? -66.309 27.931 27.874 1.00 41.59 150 ASP A N 1
ATOM 1161 C CA . ASP A 1 150 ? -67.251 28.565 28.819 1.00 41.59 150 ASP A CA 1
ATOM 1162 C C . ASP A 1 150 ? -68.330 27.544 29.255 1.00 41.59 150 ASP A C 1
ATOM 1164 O O . ASP A 1 150 ? -68.727 26.710 28.400 1.00 41.59 150 ASP A O 1
#

Secondary structure (DSSP, 8-state):
-PPP-TTS--HHHHHHH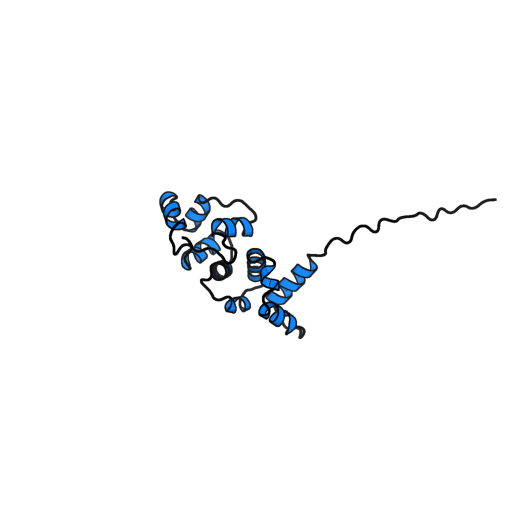HHTS---HHHHHHHTT--HHHHHHHTTSTTPSPHHHHHHHHHHHT--HHHHHHHTTSS-GGGGGG--HHHHHHHHHHHGGGGGG-HHHHHHHHTTTT----HHHHHHHHHHHH--------------------

Sequence (150 aa):
MPRTNKAGRDLRRVLEWLLNRDVPDTEIGAALNLAKATYSRRKEAADFPSYAELIDVGNAFGLSARVLQIAFGWRGEDELVLLDTDEVRQFMDQAGAALFAHERVRRYIQSRADGGDYPLADAVLRMASNESPAGPDAGRHDEAGENEAD

pLDDT: mean 71.62, std 20.23, range [34.59, 97.69]

Foldseek 3Di:
DAQAFPVRHAPQVLLCLLVVHHDDLVLLCVLQVHDSVRSVVQSPDHCPPPLVSLVSVCVSSVHDSVLVCCRRVVDPCVCVQVDALVSLVSNCSRPDPVVVVPVVLVCVLVVPPPDDDRSNNVSVVVVVVVPDPDDDDPPDDDDPDDDDDD